Protein 3FIA (pdb70)

Solvent-accessible surface area: 6066 Å² total

Secondary structure (DSSP, 8-state):
-TTS--TTTSPPPHHHHHHHHHHHHHT--BTTB--HHHHHHHHGGG---HHHHHHHHHHH---S---HHHHHH--HHHHHHTTPPPPSS-----

Foldseek 3Di:
DVVLDDPVLQAQDPVLLVVLLVVQVVLVADVFKDALVSLLVVLVVLVDDSVQLVQLSVQLDVPPRMHSSSSSNNSSSVSVVVPRDDDPHRDPSD

Radius of gyration: 12.94 Å; Cα contacts (8 Å, |Δi|>4): 70; chains: 1; bounding box: 28×22×36 Å

GO terms:
  GO:0005515 protein binding (F, IPI)
  GO:0005635 nuclear envelope (C, IDA)
  GO:0005737 cytoplasm (C, IDA)
  GO:0005905 clathrin-coated pit (C, IDA)
  GO:0055037 recycling endosome (C, EXP)
  GO:0005886 plasma membrane (C, EXP)
  GO:0012505 endomembrane system (C, EXP)
  GO:0008104 intracellular protein localization (P, IMP)
  GO:0005085 guanyl-nucleotide exchange factor activity (F, TAS)
  GO:0005829 cytosol (C, TAS)
  GO:0051056 regulation of small GTPase mediated signal transduction (P, TAS)
  GO:0005654 nucleoplasm (C, IDA)
  GO:0005886 plasma membrane (C, IDA)
  GO:0060090 molecular adaptor activity (F, IDA)
  GO:0005635 nuclear envelope (C, EXP)
  GO:0005737 cytoplasm (C, EXP)
  GO:0070064 proline-rich region binding (F, IPI)

Organism: Homo sapiens (NCBI:txid9606)

B-factor: mean 16.99, std 7.43, range [6.96, 52.01]

Sequence (94 aa):
TPFGGSLDTWAITVEERAKHDQQFHSLKPISGFITGDQARNFFFQSGLPQPVLAQIWALADNNDGRDQVVEFSIAKLIKLKLQGYQLPSALPPVK

CATH classification: 1.10.238.10

Structure (mmCIF, N/CA/C/O backbone):
data_3FIA
#
_entry.id   3FIA
#
_cell.length_a   94.848
_cell.length_b   32.021
_cell.length_c   33.287
_cell.angle_alpha   90.00
_cell.angle_beta   106.45
_cell.angle_gamma   90.00
#
_symmetry.space_group_name_H-M   'C 1 2 1'
#
loop_
_entity.id
_entity.type
_entity.pdbx_description
1 polymer Intersectin-1
2 non-polymer 'CALCIUM ION'
3 non-polymer 'SULFATE ION'
4 water water
#
loop_
_atom_site.group_PDB
_atom_site.id
_atom_site.type_symbol
_atom_site.label_atom_id
_atom_site.label_alt_id
_atom_site.label_comp_id
_atom_site.label_asym_id
_atom_site.label_entity_id
_atom_site.label_seq_id
_atom_site.pdbx_PDB_ins_code
_atom_site.Cartn_x
_atom_site.Cartn_y
_atom_site.Cartn_z
_atom_site.occupancy
_atom_site.B_iso_or_equiv
_atom_site.auth_seq_id
_atom_site.auth_comp_id
_atom_site.auth_asym_id
_atom_site.auth_atom_id
_atom_site.pdbx_PDB_model_num
ATOM 1 N N . THR A 1 16 ? 15.234 14.939 8.082 1.00 31.38 6 THR A N 1
ATOM 2 C CA . THR A 1 16 ? 15.487 14.155 6.838 1.00 30.26 6 THR A CA 1
ATOM 3 C C . THR A 1 16 ? 14.319 13.218 6.543 1.00 26.71 6 THR A C 1
ATOM 4 O O . THR A 1 16 ? 13.507 12.943 7.423 1.00 27.59 6 THR A O 1
ATOM 6 N N . PRO A 1 17 ? 14.259 12.694 5.307 1.00 27.18 7 PRO A N 1
ATOM 7 C CA . PRO A 1 17 ? 13.325 11.631 4.939 1.00 25.35 7 PRO A CA 1
ATOM 8 C C . PRO A 1 17 ? 13.567 10.318 5.691 1.00 24.05 7 PRO A C 1
ATOM 9 O O . PRO A 1 17 ? 12.648 9.509 5.805 1.00 26.41 7 PRO A O 1
ATOM 13 N N . PHE A 1 18 ? 14.749 10.181 6.292 1.00 20.08 8 PHE A N 1
ATOM 14 C CA . PHE A 1 18 ? 15.218 8.91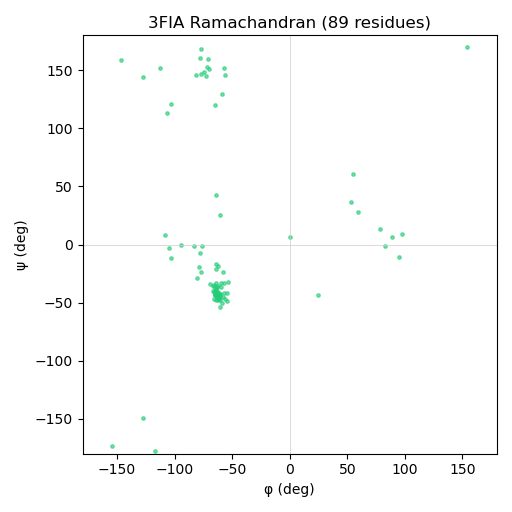6 6.874 1.00 16.66 8 PHE A CA 1
ATOM 15 C C . PHE A 1 18 ? 15.222 8.960 8.397 1.00 19.53 8 PHE A C 1
ATOM 16 O O . PHE A 1 18 ? 15.781 8.084 9.048 1.00 18.82 8 PHE A O 1
ATOM 24 N N . GLY A 1 19 ? 14.667 10.031 8.954 1.00 20.68 9 GLY A N 1
ATOM 25 C CA . GLY A 1 19 ? 14.643 10.206 10.400 1.00 21.70 9 GLY A CA 1
ATOM 26 C C . GLY A 1 19 ? 15.971 10.685 10.950 1.00 21.93 9 GLY A C 1
ATOM 27 O O . GLY A 1 19 ? 16.165 10.709 12.169 1.00 23.53 9 GLY A O 1
ATOM 28 N N . GLY A 1 20 ? 16.851 11.143 10.060 1.00 19.94 10 GLY A N 1
ATOM 29 C CA . GLY A 1 20 ? 18.134 11.721 10.458 1.00 19.61 10 GLY A CA 1
ATOM 30 C C . GLY A 1 20 ? 19.182 11.588 9.368 1.00 17.50 10 GLY A C 1
ATOM 31 O O . GLY A 1 20 ? 18.951 10.935 8.352 1.00 19.45 10 GLY A O 1
ATOM 32 N N . SER A 1 21 ? 20.308 12.268 9.553 1.00 17.24 11 SER A N 1
ATOM 33 C CA . SER A 1 21 ? 21.421 12.220 8.612 1.00 15.81 11 SER A CA 1
ATOM 34 C C . SER A 1 21 ? 22.663 11.632 9.276 1.00 15.61 11 SER A C 1
ATOM 35 O O . SER A 1 21 ? 22.661 11.335 10.468 1.00 14.25 11 SER A O 1
ATOM 38 N N . LEU A 1 22 ? 23.758 11.579 8.529 1.00 14.00 12 LEU A N 1
ATOM 39 C CA . LEU A 1 22 ? 25.040 11.193 9.101 1.00 13.17 12 LEU A CA 1
ATOM 40 C C . LEU A 1 22 ? 25.457 12.104 10.252 1.00 13.12 12 LEU A C 1
ATOM 41 O O . LEU A 1 22 ? 26.288 11.722 11.079 1.00 15.50 12 LEU A O 1
ATOM 46 N N . ASP A 1 23 ? 24.933 13.327 10.271 1.00 12.73 13 ASP A N 1
ATOM 47 C CA . ASP A 1 23 ? 25.371 14.314 11.248 1.00 13.36 13 ASP A CA 1
ATOM 48 C C . ASP A 1 23 ? 24.381 14.542 12.382 1.00 13.07 13 ASP A C 1
ATOM 49 O O . ASP A 1 23 ? 24.679 15.288 13.313 1.00 15.32 13 ASP A O 1
ATOM 54 N N . THR A 1 24 ? 23.222 13.885 12.337 1.00 10.91 14 THR A N 1
ATOM 55 C CA . THR A 1 24 ? 22.195 14.147 13.341 1.00 12.08 14 THR A CA 1
ATOM 56 C C . THR A 1 24 ? 22.688 13.826 14.752 1.00 12.39 14 THR A C 1
ATOM 57 O O . THR A 1 24 ? 22.587 14.659 15.657 1.00 15.36 14 THR A O 1
ATOM 61 N N . TRP A 1 25 ? 23.178 12.606 14.951 1.00 14.43 15 TRP A N 1
ATOM 62 C CA . TRP A 1 25 ? 23.478 12.125 16.300 1.00 15.64 15 TRP A CA 1
ATOM 63 C C . TRP A 1 25 ? 24.960 12.140 16.632 1.00 18.32 15 TRP A C 1
ATOM 64 O O . TRP A 1 25 ? 25.348 11.875 17.761 1.00 22.57 15 TRP A O 1
ATOM 75 N N . ALA A 1 26 ? 25.794 12.344 15.624 1.00 16.37 16 ALA A N 1
ATOM 76 C CA . ALA A 1 26 ? 27.223 12.473 15.863 1.00 17.35 16 ALA A CA 1
ATOM 77 C C . ALA A 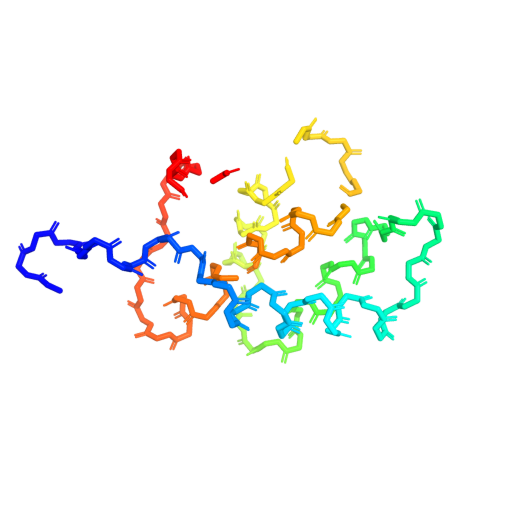1 26 ? 27.543 13.813 16.512 1.00 19.14 16 ALA A C 1
ATOM 78 O O . ALA A 1 26 ? 26.878 14.820 16.259 1.00 20.08 16 ALA A O 1
ATOM 80 N N . ILE A 1 27 ? 28.540 13.808 17.388 1.00 15.03 17 ILE A N 1
ATOM 81 C CA . ILE A 1 27 ? 29.004 15.028 18.024 1.00 15.08 17 ILE A CA 1
ATOM 82 C C . ILE A 1 27 ? 30.308 15.475 17.377 1.00 16.54 17 ILE A C 1
ATOM 83 O O . ILE A 1 27 ? 31.280 14.724 17.325 1.00 17.38 17 ILE A O 1
ATOM 88 N N . THR A 1 28 ? 30.300 16.683 16.831 1.00 14.88 18 THR A N 1
ATOM 89 C CA . THR A 1 28 ? 31.457 17.164 16.088 1.00 16.35 18 THR A CA 1
ATOM 90 C C . THR A 1 28 ? 32.556 17.606 17.046 1.00 15.70 18 THR A C 1
ATOM 91 O O . THR A 1 28 ? 32.316 17.780 18.241 1.00 16.16 18 THR A O 1
ATOM 95 N N . VAL A 1 29 ? 33.751 17.834 16.514 1.00 17.27 19 VAL A N 1
ATOM 96 C CA . VAL A 1 29 ? 34.846 18.359 17.314 1.00 17.07 19 VAL A CA 1
ATOM 97 C C . VAL A 1 29 ? 34.481 19.723 17.892 1.00 16.66 19 VAL A C 1
ATOM 98 O O . VAL A 1 29 ? 34.749 20.008 19.062 1.00 15.75 19 VAL A O 1
ATOM 102 N N . GLU A 1 30 ? 33.868 20.567 17.067 1.00 17.64 20 GLU A N 1
ATOM 103 C CA . GLU A 1 30 ? 33.462 21.887 17.517 1.00 19.06 20 GLU A CA 1
ATOM 104 C C . GLU A 1 30 ? 32.408 21.805 18.622 1.00 16.56 20 GLU A C 1
ATOM 105 O O . GLU A 1 30 ? 32.458 22.566 19.581 1.00 16.95 20 GLU A O 1
ATOM 111 N N . GLU A 1 31 ? 31.423 20.923 18.455 1.00 15.77 21 GLU A N 1
ATOM 112 C CA . GLU A 1 31 ? 30.385 20.750 19.466 1.00 14.35 21 GLU A CA 1
ATOM 113 C C . GLU A 1 31 ? 31.015 20.309 20.779 1.00 13.01 21 GLU A C 1
ATOM 114 O O . GLU A 1 31 ? 30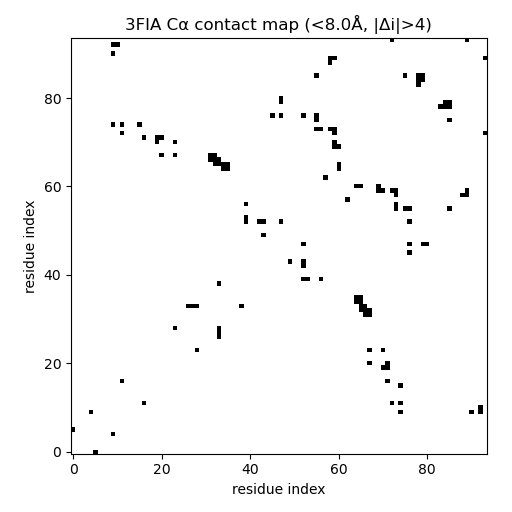.703 20.851 21.845 1.00 14.05 21 GLU A O 1
ATOM 120 N N . ARG A 1 32 ? 31.891 19.316 20.703 1.00 13.30 22 ARG A N 1
ATOM 121 C CA . ARG A 1 32 ? 32.514 18.792 21.909 1.00 12.83 22 ARG A CA 1
ATOM 122 C C . ARG A 1 32 ? 33.342 19.850 22.626 1.00 12.30 22 ARG A C 1
ATOM 123 O O . ARG A 1 32 ? 33.330 19.919 23.853 1.00 14.01 22 ARG A O 1
ATOM 131 N N . ALA A 1 33 ? 33.990 20.725 21.858 1.00 13.89 23 ALA A N 1
ATOM 132 C CA . ALA A 1 33 ? 34.775 21.794 22.464 1.00 14.62 23 ALA A CA 1
ATOM 133 C C . ALA A 1 33 ? 33.879 22.778 23.227 1.00 14.73 23 ALA A C 1
ATOM 134 O O . ALA A 1 33 ? 34.209 23.201 24.339 1.00 15.92 23 ALA A O 1
ATOM 136 N N . LYS A 1 34 ? 32.718 23.100 22.655 1.00 14.92 24 LYS A N 1
ATOM 137 C CA . LYS A 1 34 ? 31.719 23.914 23.346 1.00 15.50 24 LYS A CA 1
ATOM 138 C C . LYS A 1 34 ? 31.188 23.227 24.614 1.00 14.29 24 LYS A C 1
ATOM 139 O O . LYS A 1 34 ? 31.066 23.846 25.672 1.00 16.86 24 LYS A O 1
ATOM 145 N N . HIS A 1 35 ? 30.886 21.939 24.509 1.00 13.57 25 HIS A N 1
ATOM 146 C CA . HIS A 1 35 ? 30.403 21.194 25.662 1.00 12.65 25 HIS A CA 1
ATOM 147 C C . HIS A 1 35 ? 31.443 21.190 26.774 1.00 12.04 25 HIS A C 1
ATOM 148 O O . HIS A 1 35 ? 31.113 21.404 27.932 1.00 12.48 25 HIS A O 1
ATOM 155 N N . ASP A 1 36 ? 32.707 20.986 26.407 1.00 13.41 26 ASP A N 1
ATOM 156 C CA . ASP A 1 36 ? 33.777 20.925 27.387 1.00 13.80 26 ASP A CA 1
ATOM 157 C C . ASP A 1 36 ? 33.916 22.254 28.121 1.00 13.72 26 ASP A C 1
ATOM 158 O O . ASP A 1 36 ? 34.213 22.289 29.313 1.00 15.88 26 ASP A O 1
ATOM 163 N N . GLN A 1 37 ? 33.709 23.350 27.400 1.00 15.49 27 GLN A N 1
ATOM 164 C CA . GLN A 1 37 ? 33.736 24.669 28.022 1.00 17.67 27 GLN A CA 1
ATOM 165 C C . GLN A 1 37 ? 32.601 24.857 29.030 1.00 17.61 27 GLN A C 1
ATOM 166 O O . GLN A 1 37 ? 32.809 25.392 30.121 1.00 18.75 27 GLN A O 1
ATOM 172 N N . GLN A 1 38 ? 31.398 24.415 28.664 1.00 16.59 28 GLN A N 1
ATOM 173 C CA . GLN A 1 38 ? 30.255 24.496 29.571 1.00 16.48 28 GLN A CA 1
ATOM 174 C C . GLN A 1 38 ? 30.458 23.582 30.780 1.00 14.55 28 GLN A C 1
ATOM 175 O O . GLN A 1 38 ? 30.137 23.947 31.906 1.00 16.84 28 GLN A O 1
ATOM 181 N N . PHE A 1 39 ? 31.009 22.398 30.550 1.00 13.52 29 PHE A N 1
ATOM 182 C CA . PHE A 1 39 ? 31.259 21.472 31.642 1.00 12.67 29 PHE A CA 1
ATOM 183 C C . PHE A 1 39 ? 32.218 22.088 32.654 1.00 13.37 29 PHE A C 1
ATOM 184 O O . PHE A 1 39 ? 31.979 22.040 33.858 1.00 14.46 29 PHE A O 1
ATOM 192 N N . HIS A 1 40 ? 33.281 22.704 32.149 1.00 14.43 30 HIS A N 1
ATOM 193 C CA . HIS A 1 40 ? 34.260 23.357 33.008 1.00 16.21 30 HIS A CA 1
ATOM 194 C C . HIS A 1 40 ? 33.636 24.460 33.861 1.00 17.62 30 HIS A C 1
ATOM 195 O O . HIS A 1 40 ? 33.976 24.616 35.033 1.00 18.23 30 HIS A O 1
ATOM 202 N N . SER A 1 41 ? 32.676 25.180 33.290 1.00 18.56 31 SER A N 1
ATOM 203 C CA . SER A 1 41 ? 32.015 26.270 33.999 1.00 19.69 31 SER A CA 1
ATOM 204 C C . SER A 1 41 ? 31.225 25.794 35.219 1.00 19.86 31 SER A C 1
ATOM 205 O O . SER A 1 41 ? 30.948 26.577 36.129 1.00 20.81 31 SER A O 1
ATOM 208 N N . LEU A 1 42 ? 30.876 24.509 35.240 1.00 16.87 32 LEU A N 1
ATOM 209 C CA . LEU A 1 42 ? 30.163 23.924 36.375 1.00 17.46 32 LEU A CA 1
ATOM 210 C C . LEU A 1 42 ? 31.102 23.514 37.507 1.00 18.71 32 LEU A C 1
ATOM 211 O O . LEU A 1 42 ? 30.651 23.014 38.538 1.00 19.59 32 LEU A O 1
ATOM 216 N N . LYS A 1 43 ? 32.404 23.710 37.302 1.00 17.41 33 LYS A N 1
ATOM 217 C CA . LYS A 1 43 ? 33.415 23.361 38.302 1.00 19.76 33 LYS A CA 1
ATOM 218 C C . LYS A 1 43 ? 33.312 21.901 38.743 1.00 17.13 33 LYS A C 1
ATOM 219 O O . LYS A 1 43 ? 33.151 21.609 39.929 1.00 20.13 33 LYS A O 1
ATOM 225 N N . PRO A 1 44 ? 33.484 20.972 37.798 1.00 15.15 34 PRO A N 1
ATOM 226 C CA . PRO A 1 44 ? 33.500 19.562 38.173 1.00 14.28 34 PRO A CA 1
ATOM 227 C C . PRO A 1 44 ? 34.586 19.292 39.205 1.00 15.11 34 PRO A C 1
ATOM 228 O O . PRO A 1 44 ? 35.628 19.950 39.196 1.00 15.65 34 PRO A O 1
ATOM 232 N N . ILE A 1 45 ? 34.368 18.275 40.027 1.00 14.17 35 ILE A N 1
ATOM 233 C CA . ILE A 1 45 ? 35.336 17.876 41.035 1.00 15.08 35 ILE A CA 1
ATOM 234 C C . ILE A 1 45 ? 35.995 16.587 40.576 1.00 12.81 35 ILE A C 1
ATOM 235 O O . ILE A 1 45 ? 35.323 15.575 40.397 1.00 13.26 35 ILE A O 1
ATOM 240 N N . SER A 1 46 ? 37.289 16.664 40.266 1.00 13.77 36 SER A N 1
ATOM 241 C CA . SER A 1 46 ? 38.007 15.515 39.721 1.00 13.62 36 SER A CA 1
ATOM 242 C C . SER A 1 46 ? 37.296 14.941 38.504 1.00 13.79 36 SER A C 1
ATOM 243 O O . SER A 1 46 ? 37.233 13.725 38.334 1.00 15.63 36 SER A O 1
ATOM 246 N N . GLY A 1 47 ? 36.718 15.819 37.690 1.00 12.60 37 GLY A N 1
ATOM 247 C CA . GLY A 1 47 ? 36.146 15.410 36.407 1.00 14.01 37 GLY A CA 1
ATOM 248 C C . GLY A 1 47 ? 34.686 14.979 36.453 1.00 12.53 37 GLY A C 1
ATOM 249 O O . GLY A 1 47 ? 34.164 14.488 35.462 1.00 12.60 37 GLY A O 1
ATOM 250 N N . PHE A 1 48 ? 34.036 15.133 37.605 1.00 11.97 38 PHE A N 1
ATOM 251 C CA . PHE A 1 48 ? 32.645 14.707 37.754 1.00 11.19 38 PHE A CA 1
ATOM 252 C C . PHE A 1 48 ? 31.785 15.832 38.303 1.00 11.14 38 PHE A C 1
ATOM 253 O O . PHE A 1 48 ? 32.203 16.557 39.211 1.00 11.90 38 PHE A O 1
ATOM 261 N N . ILE A 1 49 ? 30.545 15.895 37.820 1.00 11.16 39 ILE A N 1
ATOM 262 C CA . ILE A 1 49 ? 29.479 16.611 38.522 1.00 11.64 39 ILE A CA 1
ATOM 263 C C . ILE A 1 49 ? 28.434 15.630 39.034 1.00 10.90 39 ILE A C 1
ATOM 264 O O . ILE A 1 49 ? 28.309 14.513 38.526 1.00 11.36 39 ILE A O 1
ATOM 269 N N . THR A 1 50 ? 27.759 15.995 40.117 1.00 11.84 40 THR A N 1
ATOM 270 C CA . THR A 1 50 ? 26.736 15.110 40.658 1.00 11.88 40 THR A CA 1
ATOM 271 C C . THR A 1 50 ? 25.533 15.083 39.725 1.00 11.44 40 THR A C 1
ATOM 272 O O . THR A 1 50 ? 25.322 16.001 38.940 1.00 11.17 40 THR A O 1
ATOM 276 N N . GLY A 1 51 ? 24.716 14.045 39.838 1.00 11.93 41 GLY A N 1
ATOM 277 C CA . GLY A 1 51 ? 23.480 13.994 39.073 1.00 11.18 41 GLY A CA 1
ATOM 278 C C . GLY A 1 51 ? 22.588 15.189 39.344 1.00 11.50 41 GLY A C 1
ATOM 279 O O . GLY A 1 51 ? 22.017 15.759 38.420 1.00 12.04 41 GLY A O 1
ATOM 280 N N . ASP A 1 52 ? 22.474 15.597 40.604 1.00 11.82 42 ASP A N 1
ATOM 281 C CA . ASP A 1 52 ? 21.600 16.727 40.899 1.00 13.01 42 ASP A CA 1
ATOM 282 C C . ASP A 1 52 ? 22.127 18.019 40.294 1.00 12.80 42 ASP A C 1
ATOM 2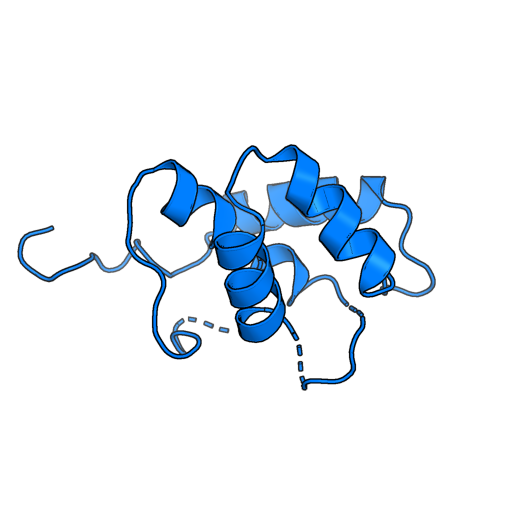83 O O . ASP A 1 52 ? 21.369 18.816 39.761 1.00 12.62 42 ASP A O 1
ATOM 288 N N . GLN A 1 53 ? 23.445 18.168 40.283 1.00 12.70 43 GLN A N 1
ATOM 289 C CA . GLN A 1 53 ? 24.062 19.321 39.664 1.00 12.56 43 GLN A CA 1
ATOM 290 C C . GLN A 1 53 ? 23.800 19.354 38.165 1.00 10.83 43 GLN A C 1
ATOM 291 O O . GLN A 1 53 ? 23.474 20.397 37.602 1.00 12.27 43 GLN A O 1
ATOM 297 N N . ALA A 1 54 ? 24.011 18.222 37.510 1.00 10.11 44 ALA A N 1
ATOM 298 C CA . ALA A 1 54 ? 23.765 18.127 36.081 1.00 8.81 44 ALA A CA 1
ATOM 299 C C . ALA A 1 54 ? 22.311 18.445 35.758 1.00 9.54 44 ALA A C 1
ATOM 300 O O . ALA A 1 54 ? 22.022 19.256 34.878 1.00 9.83 44 ALA A O 1
ATOM 302 N N . ARG A 1 55 ? 21.392 17.800 36.471 1.00 9.04 45 ARG A N 1
ATOM 303 C CA . ARG A 1 55 ? 19.982 17.962 36.160 1.00 9.46 45 ARG A CA 1
ATOM 304 C C . ARG A 1 55 ? 19.510 19.388 36.431 1.00 10.49 45 ARG A C 1
ATOM 305 O O . ARG A 1 55 ? 18.736 19.951 35.656 1.00 10.53 45 ARG A O 1
ATOM 313 N N . ASN A 1 56 ? 20.067 20.009 37.464 1.00 12.19 46 ASN A N 1
ATOM 314 C CA . ASN A 1 56 ? 19.751 21.404 37.735 1.00 14.15 46 ASN A CA 1
ATOM 315 C C . ASN A 1 56 ? 20.218 22.340 36.629 1.00 11.78 46 ASN A C 1
ATOM 316 O O . ASN A 1 56 ? 19.486 23.247 36.208 1.00 12.48 46 ASN A O 1
ATOM 321 N N . PHE A 1 57 ? 21.396 22.056 36.086 1.00 10.30 47 PHE A N 1
ATOM 322 C CA . PHE A 1 57 ? 21.877 22.825 34.955 1.00 9.47 47 PHE A CA 1
ATOM 323 C C . PHE A 1 57 ? 20.994 22.606 33.725 1.00 10.17 47 PHE A C 1
ATOM 324 O O . PHE A 1 57 ? 20.605 23.550 33.044 1.00 10.48 47 PHE A O 1
ATOM 332 N N . PHE A 1 58 ? 20.673 21.351 33.435 1.00 8.97 48 PHE A N 1
ATOM 333 C CA . PHE A 1 58 ? 19.859 21.046 32.274 1.00 10.29 48 PHE A CA 1
ATOM 334 C C . PHE A 1 58 ? 18.520 21.772 32.291 1.00 9.35 48 PHE A C 1
ATOM 335 O O . PHE A 1 58 ? 17.966 22.093 31.244 1.00 9.77 48 PHE A O 1
ATOM 343 N N . PHE A 1 59 ? 17.979 21.977 33.490 1.00 9.78 49 PHE A N 1
ATOM 344 C CA . PHE A 1 59 ? 16.652 22.582 33.651 1.00 12.60 49 PHE A CA 1
ATOM 345 C C . PHE A 1 59 ? 16.650 24.016 33.089 1.00 13.16 49 PHE A C 1
ATOM 346 O O . PHE A 1 59 ? 15.602 24.570 32.731 1.00 19.03 49 PHE A O 1
ATOM 354 N N . GLN A 1 60 ? 17.835 24.586 32.934 1.00 10.64 50 GLN A N 1
ATOM 355 C CA . GLN A 1 60 ? 17.961 25.930 32.375 1.00 12.40 50 GLN A CA 1
ATOM 356 C C . GLN A 1 60 ? 17.781 25.972 30.855 1.00 10.87 50 GLN A C 1
ATOM 357 O O . GLN A 1 60 ? 17.806 27.047 30.241 1.00 11.67 50 GLN A O 1
ATOM 363 N N . SER A 1 61 ? 17.563 24.800 30.251 1.00 10.92 51 SER A N 1
ATOM 364 C CA . SER A 1 61 ? 17.346 24.733 28.813 1.00 9.93 51 SER A CA 1
ATOM 365 C C . SER A 1 61 ? 15.937 25.166 28.419 1.00 9.89 51 SER A C 1
ATOM 366 O O . SER A 1 61 ? 15.696 25.495 27.260 1.00 13.08 51 SER A O 1
ATOM 369 N N . GLY A 1 62 ? 14.991 25.061 29.348 1.00 9.59 52 GLY A N 1
ATOM 370 C CA . GLY A 1 62 ? 13.595 25.305 29.024 1.00 9.31 52 GLY A CA 1
ATOM 371 C C . GLY A 1 62 ? 12.801 24.052 28.685 1.00 9.43 52 GLY A C 1
ATOM 372 O O . GLY A 1 62 ? 11.586 24.122 28.528 1.00 10.48 52 GLY A O 1
ATOM 373 N N . LEU A 1 63 ? 13.484 22.922 28.497 1.00 10.35 53 LEU A N 1
ATOM 374 C CA . LEU A 1 63 ? 12.804 21.701 28.074 1.00 12.47 53 LEU A CA 1
ATOM 375 C C . LEU A 1 63 ? 11.983 21.164 29.233 1.00 12.29 53 LEU A C 1
ATOM 376 O O . LEU A 1 63 ? 12.317 21.400 30.391 1.00 12.46 53 LEU A O 1
ATOM 381 N N . PRO A 1 64 ? 10.906 20.431 28.920 1.00 15.81 54 PRO A N 1
ATOM 382 C CA . PRO A 1 64 ? 10.085 19.815 29.946 1.00 17.62 54 PRO A CA 1
ATOM 383 C C . PRO A 1 64 ? 10.909 18.912 30.859 1.00 16.41 54 PRO A C 1
ATOM 384 O O . PRO A 1 64 ? 11.780 18.174 30.385 1.00 16.04 54 PRO A O 1
ATOM 388 N N . GLN A 1 65 ? 10.541 18.864 32.134 1.00 19.51 55 GLN A N 1
ATOM 389 C CA . GLN A 1 65 ? 11.203 17.985 33.089 1.00 19.06 55 GLN A CA 1
ATOM 390 C C . GLN A 1 65 ? 11.221 16.506 32.650 1.00 17.89 55 GLN A C 1
ATOM 391 O O . GLN A 1 65 ? 12.268 15.854 32.748 1.00 18.99 55 GLN A O 1
ATOM 397 N N . PRO A 1 66 ? 10.095 15.998 32.095 1.00 18.32 56 PRO A N 1
ATOM 398 C CA . PRO A 1 66 ? 10.079 14.585 31.713 1.00 17.70 56 PRO A CA 1
ATOM 399 C C . PRO A 1 66 ? 11.080 14.320 30.607 1.00 14.86 56 PRO A C 1
ATOM 400 O O . PRO A 1 66 ? 11.708 13.266 30.567 1.00 16.63 56 PRO A O 1
ATOM 404 N N . VAL A 1 67 ? 11.190 15.273 29.692 1.00 14.09 57 VAL A N 1
ATOM 405 C CA . VAL A 1 67 ? 12.150 15.193 28.607 1.00 12.68 57 VAL A CA 1
ATOM 406 C C . VAL A 1 67 ? 13.579 15.171 29.149 1.00 10.92 57 VAL A C 1
ATOM 407 O O . VAL A 1 67 ? 14.394 14.344 28.728 1.00 10.14 57 VAL A O 1
ATOM 411 N N . LEU A 1 68 ? 13.888 16.085 30.066 1.00 10.25 58 LEU A N 1
ATOM 412 C CA . LEU A 1 68 ? 15.215 16.126 30.658 1.00 9.38 58 LEU A CA 1
ATOM 413 C C . LEU A 1 68 ? 15.575 14.884 31.469 1.00 9.82 58 LEU A C 1
ATOM 414 O O . LEU A 1 68 ? 16.745 14.521 31.570 1.00 10.20 58 LEU A O 1
ATOM 419 N N . ALA A 1 69 ? 14.575 14.278 32.107 1.00 10.86 59 ALA A N 1
ATOM 420 C CA . ALA A 1 69 ? 14.785 13.026 32.818 1.00 10.24 59 ALA A CA 1
ATOM 421 C C . ALA A 1 69 ? 15.225 11.925 31.862 1.00 9.50 59 ALA A C 1
ATOM 422 O O . ALA A 1 69 ? 16.152 11.168 32.160 1.00 9.93 59 ALA A O 1
ATOM 424 N N . GLN A 1 70 ? 14.572 11.854 30.709 1.00 9.26 60 GLN A N 1
ATOM 425 C CA . GLN A 1 70 ? 14.960 10.893 29.689 1.00 9.30 60 GLN A CA 1
ATOM 426 C C . GLN A 1 70 ? 16.373 11.184 29.180 1.00 8.55 60 GLN A C 1
ATOM 427 O O . GLN A 1 70 ? 17.166 10.276 28.951 1.00 9.52 60 GLN A O 1
ATOM 433 N N . 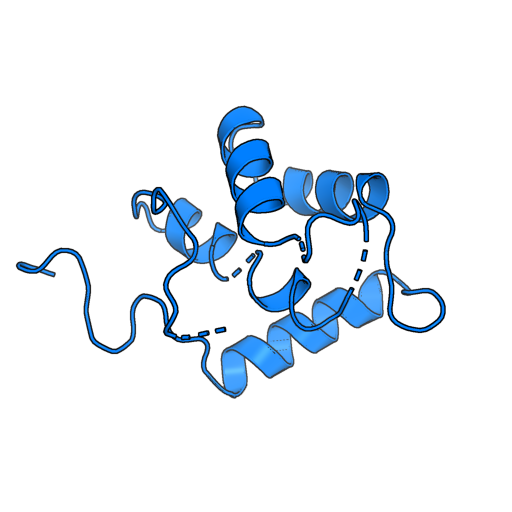ILE A 1 71 ? 16.684 12.463 28.985 1.00 8.20 61 ILE A N 1
ATOM 434 C CA . ILE A 1 71 ? 18.019 12.836 28.532 1.00 8.29 61 ILE A CA 1
ATOM 435 C C . ILE A 1 71 ? 19.081 12.450 29.555 1.00 8.73 61 ILE A C 1
ATOM 436 O O . ILE A 1 71 ? 20.123 11.896 29.192 1.00 9.05 61 ILE A O 1
ATOM 441 N N . TRP A 1 72 ? 18.806 12.702 30.833 1.00 8.93 62 TRP A N 1
ATOM 442 C CA . TRP A 1 72 ? 19.728 12.281 31.873 1.00 8.48 62 TRP A CA 1
ATOM 443 C C . TRP A 1 72 ? 20.014 10.777 31.756 1.00 9.13 62 TRP A C 1
ATOM 444 O O . TRP A 1 72 ? 21.164 10.342 31.808 1.00 10.29 62 TRP A O 1
ATOM 455 N N . ALA A 1 73 ? 18.963 9.978 31.620 1.00 10.25 63 ALA A N 1
ATOM 456 C CA . ALA A 1 73 ? 19.128 8.523 31.648 1.00 11.97 63 ALA A CA 1
ATOM 457 C C . ALA A 1 73 ? 19.872 8.027 30.406 1.00 9.77 63 ALA A C 1
ATOM 458 O O . ALA A 1 73 ? 20.634 7.059 30.461 1.00 12.14 63 ALA A O 1
ATOM 460 N N . LEU A 1 74 ? 19.640 8.690 29.278 1.00 8.83 64 LEU A N 1
ATOM 461 C CA . LEU A 1 74 ? 20.375 8.360 28.059 1.00 8.41 64 LEU A CA 1
ATOM 462 C C . LEU A 1 74 ? 21.861 8.669 28.227 1.00 8.90 64 LEU A C 1
ATOM 463 O O . LEU A 1 74 ? 22.727 7.901 27.792 1.00 9.54 64 LEU A O 1
ATOM 468 N N . ALA A 1 75 ? 22.147 9.825 28.823 1.00 9.45 65 ALA A N 1
ATOM 469 C CA . ALA A 1 75 ? 23.514 10.344 28.868 1.00 9.66 65 ALA A CA 1
ATOM 470 C C . ALA A 1 75 ? 24.367 9.712 29.962 1.00 10.66 65 ALA A C 1
ATOM 471 O O . ALA A 1 75 ? 25.592 9.679 29.851 1.00 11.82 65 ALA A O 1
ATOM 473 N N . ASP 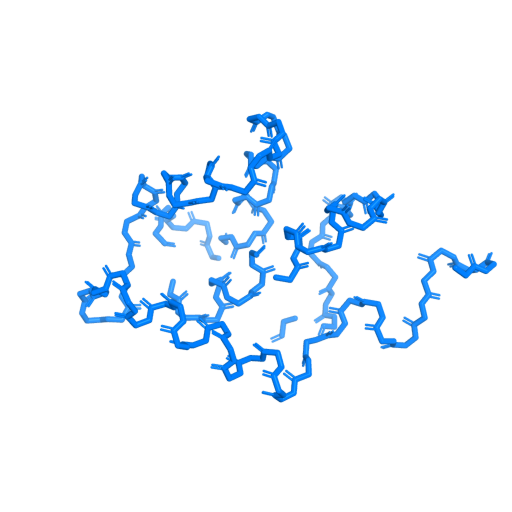A 1 76 ? 23.731 9.283 31.047 1.00 9.59 66 ASP A N 1
ATOM 474 C CA . ASP A 1 76 ? 24.462 8.638 32.134 1.00 10.87 66 ASP A CA 1
ATOM 475 C C . ASP A 1 76 ? 24.793 7.204 31.737 1.00 12.00 66 ASP A C 1
ATOM 476 O O . ASP A 1 76 ? 24.167 6.240 32.205 1.00 12.02 66 ASP A O 1
ATOM 489 N N . ASN A 1 78 ? 27.039 4.930 32.102 1.00 13.01 68 ASN A N 1
ATOM 490 C CA . ASN A 1 78 ? 27.420 3.855 33.025 1.00 14.11 68 ASN A CA 1
ATOM 491 C C . ASN A 1 78 ? 26.485 3.722 34.223 1.00 14.20 68 ASN A C 1
ATOM 492 O O . ASN A 1 78 ? 26.726 2.910 35.120 1.00 16.89 68 ASN A O 1
ATOM 497 N N . ASN A 1 79 ? 25.393 4.483 34.206 1.00 15.21 69 ASN A N 1
ATOM 498 C CA . ASN A 1 79 ? 24.306 4.310 35.168 1.00 14.95 69 ASN A CA 1
ATOM 499 C C . ASN A 1 79 ? 24.753 4.493 36.613 1.00 15.94 69 ASN A C 1
ATOM 500 O O . ASN A 1 79 ? 24.124 3.969 37.539 1.00 18.34 69 ASN A O 1
ATOM 505 N N . ASP A 1 80 ? 25.790 5.301 36.815 1.00 15.65 70 ASP A N 1
ATOM 506 C CA . ASP A 1 80 ? 26.321 5.510 38.157 1.00 16.20 70 ASP A CA 1
ATOM 507 C C . ASP A 1 80 ? 25.784 6.730 38.887 1.00 14.67 70 ASP A C 1
ATOM 508 O O . ASP A 1 80 ? 26.127 6.957 40.042 1.00 17.17 70 ASP A O 1
ATOM 513 N N . GLY A 1 81 ? 24.899 7.485 38.237 1.00 14.82 71 GLY A N 1
ATOM 514 C CA . GLY A 1 81 ? 24.210 8.585 38.902 1.00 14.37 71 GLY A CA 1
ATOM 515 C C . GLY A 1 81 ? 24.999 9.885 38.961 1.00 13.43 71 GLY A C 1
ATOM 516 O O . GLY A 1 81 ? 24.528 10.877 39.523 1.00 13.99 71 GLY A O 1
ATOM 517 N N . ARG A 1 82 ? 26.218 9.867 38.429 1.00 12.05 72 ARG A N 1
ATOM 518 C CA . ARG A 1 82 ? 27.019 11.084 38.310 1.00 13.19 72 ARG A CA 1
ATOM 519 C C . ARG A 1 82 ? 27.479 11.215 36.858 1.00 12.43 72 ARG A C 1
ATOM 520 O O . ARG A 1 82 ? 27.266 10.304 36.059 1.00 12.07 72 ARG A O 1
ATOM 536 N N . ASP A 1 84 ? 30.460 12.564 33.916 1.00 10.37 74 ASP A N 1
ATOM 537 C CA . ASP A 1 84 ? 31.764 13.047 33.494 1.00 10.24 74 ASP A CA 1
ATOM 538 C C . ASP A 1 84 ? 31.656 13.831 32.191 1.00 10.13 74 ASP A C 1
ATOM 539 O O . ASP A 1 84 ? 30.560 14.137 31.717 1.00 9.84 74 ASP A O 1
ATOM 544 N N . GLN A 1 85 ? 32.798 14.204 31.636 1.00 9.85 75 GLN A N 1
ATOM 545 C CA . GLN A 1 85 ? 32.800 15.125 30.509 1.00 10.55 75 GLN A CA 1
ATOM 546 C C . GLN A 1 85 ? 32.159 14.533 29.255 1.00 10.40 75 GLN A C 1
ATOM 547 O O . GLN A 1 85 ? 31.437 15.225 28.538 1.00 10.83 75 GLN A O 1
ATOM 553 N N A VAL A 1 86 ? 32.429 13.255 29.002 0.50 9.53 76 VAL A N 1
ATOM 554 N N B VAL A 1 86 ? 32.411 13.255 28.992 0.50 9.72 76 VAL A N 1
ATOM 555 C CA A VAL A 1 86 ? 31.872 12.557 27.843 0.50 10.38 76 VAL A CA 1
ATOM 556 C CA B VAL A 1 86 ? 31.844 12.612 27.806 0.50 10.87 76 VAL A CA 1
ATOM 557 C C A VAL A 1 86 ? 30.351 12.490 27.947 0.50 9.97 76 VAL A C 1
ATOM 558 C C B VAL A 1 86 ? 30.330 12.470 27.931 0.50 10.18 76 VAL A C 1
ATOM 559 O O A VAL A 1 86 ? 29.639 12.869 27.021 0.50 10.49 76 VAL A O 1
ATOM 560 O O B VAL A 1 86 ? 29.596 12.769 26.993 0.50 10.73 76 VAL A O 1
ATOM 567 N N . GLU A 1 87 ? 29.862 12.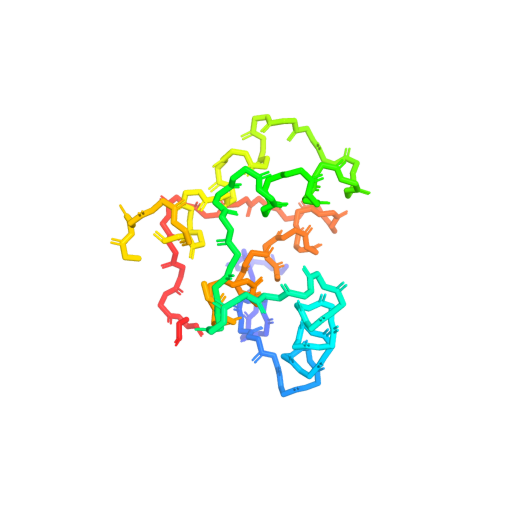081 29.114 1.00 9.44 77 GLU A N 1
ATOM 568 C CA . GLU A 1 87 ? 28.422 11.969 29.357 1.00 8.56 77 GLU A CA 1
ATOM 569 C C . GLU A 1 87 ? 27.749 13.333 29.247 1.00 8.88 77 GLU A C 1
ATOM 570 O O . GLU A 1 87 ? 26.659 13.470 28.692 1.00 8.68 77 GLU A O 1
ATOM 576 N N . PHE A 1 88 ? 28.422 14.358 29.749 1.00 8.47 78 PHE A N 1
ATOM 577 C CA . PHE A 1 88 ? 27.885 15.705 29.662 1.00 8.91 78 PHE A CA 1
ATOM 578 C C . PHE A 1 88 ? 27.717 16.161 28.204 1.00 8.47 78 PHE A C 1
ATOM 579 O O . PHE A 1 88 ? 26.702 16.760 27.840 1.00 8.61 78 PHE A O 1
ATOM 587 N N . SER A 1 89 ? 28.694 15.830 27.365 1.00 9.56 79 SER A N 1
ATOM 588 C CA . SER A 1 89 ? 28.641 16.187 25.954 1.00 9.36 79 SER A CA 1
ATOM 589 C C . SER A 1 89 ? 27.434 15.525 25.294 1.00 8.61 79 SER A C 1
ATOM 590 O O . SER A 1 89 ? 26.722 16.137 24.508 1.00 9.01 79 SER A O 1
ATOM 593 N N . ILE A 1 90 ? 27.249 14.243 25.581 1.00 9.48 80 ILE A N 1
ATOM 594 C CA . ILE A 1 90 ? 26.092 13.524 25.088 1.00 9.28 80 ILE A CA 1
ATOM 595 C C . ILE A 1 90 ? 24.770 14.194 25.490 1.00 8.24 80 ILE A C 1
ATOM 596 O O . ILE A 1 90 ? 23.893 14.412 24.644 1.00 8.99 80 ILE A O 1
ATOM 601 N N . ALA A 1 91 ? 24.654 14.571 26.763 1.00 7.82 81 ALA A N 1
ATOM 602 C CA . ALA A 1 91 ? 23.458 15.257 27.236 1.00 7.83 81 ALA A CA 1
ATOM 603 C C . ALA A 1 91 ? 23.243 16.574 26.498 1.00 7.54 81 ALA A C 1
ATOM 604 O O . ALA A 1 91 ? 22.128 16.894 26.073 1.00 8.98 81 ALA A O 1
ATOM 614 N N . LYS A 1 93 ? 24.256 17.398 23.514 1.00 8.82 83 LYS A N 1
ATOM 615 C CA . LYS A 1 93 ? 23.837 17.135 22.146 1.00 9.19 83 LYS A CA 1
ATOM 616 C C . LYS A 1 93 ? 22.346 16.793 22.089 1.00 7.78 83 LYS A C 1
ATOM 617 O O . LYS A 1 93 ? 21.611 17.284 21.238 1.00 9.43 83 LYS A O 1
ATOM 623 N N . LEU A 1 94 ? 21.896 15.955 23.019 1.00 8.19 84 LEU A N 1
ATOM 624 C CA . LEU A 1 94 ? 20.490 15.559 23.062 1.00 8.42 84 LEU A CA 1
ATOM 625 C C . LEU A 1 94 ? 19.589 16.757 23.358 1.00 6.96 84 LEU A C 1
ATOM 626 O O . LEU A 1 94 ? 18.502 16.889 22.784 1.00 8.78 84 LEU A O 1
ATOM 631 N N . ILE A 1 95 ? 20.037 17.638 24.249 1.00 8.21 85 ILE A N 1
ATOM 632 C CA . ILE A 1 95 ? 19.263 18.837 24.542 1.00 8.58 85 ILE A CA 1
ATOM 633 C C . ILE A 1 95 ? 19.096 19.719 23.305 1.00 8.84 85 ILE A C 1
ATOM 634 O O . ILE A 1 95 ? 17.992 20.162 22.990 1.00 9.55 85 ILE A O 1
ATOM 639 N N . LYS A 1 96 ? 20.180 19.909 22.562 1.00 9.18 86 LYS A N 1
ATOM 640 C CA . LYS A 1 96 ? 20.110 20.707 21.340 1.00 11.24 86 LYS A CA 1
ATOM 641 C C . LYS A 1 96 ? 19.166 20.083 20.324 1.00 11.17 86 LYS A C 1
ATOM 642 O O . LYS A 1 96 ? 18.327 20.766 19.730 1.00 11.63 86 LYS A O 1
ATOM 648 N N . LEU A 1 97 ? 19.292 18.777 20.128 1.00 11.25 87 LEU A N 1
ATOM 649 C CA . LEU A 1 97 ? 18.395 18.086 19.209 1.00 10.43 87 LEU A CA 1
ATOM 650 C C . LEU A 1 97 ? 16.931 18.250 19.614 1.00 10.31 87 LEU A C 1
ATOM 651 O O . LEU A 1 97 ? 16.074 18.538 18.776 1.00 11.23 87 LEU A O 1
ATOM 656 N N . LYS A 1 98 ? 16.644 18.087 20.901 1.00 10.15 88 LYS A N 1
ATOM 657 C CA . LYS A 1 98 ? 15.262 18.223 21.358 1.00 10.60 88 LYS A CA 1
ATOM 658 C C . LYS A 1 98 ? 14.749 19.659 21.171 1.00 11.74 88 LYS A C 1
ATOM 659 O O . LYS A 1 98 ? 13.605 19.871 20.771 1.00 12.97 88 LYS A O 1
ATOM 665 N N . LEU A 1 99 ? 15.584 20.646 21.478 1.00 11.20 89 LEU A N 1
ATOM 666 C CA . LEU A 1 99 ? 15.205 22.037 21.235 1.00 12.80 89 LEU A CA 1
ATOM 667 C C . LEU A 1 99 ? 14.904 22.322 19.759 1.00 13.57 89 LEU A C 1
ATOM 668 O O . LEU A 1 99 ? 14.108 23.205 19.431 1.00 15.49 89 LEU A O 1
ATOM 673 N N . GLN A 1 100 ? 15.611 21.634 18.874 1.00 12.16 90 GLN A N 1
ATOM 674 C CA . GLN A 1 100 ? 15.404 21.771 17.440 1.00 12.47 90 GLN A CA 1
ATOM 675 C C . GLN A 1 100 ? 14.174 21.003 16.961 1.00 12.59 90 GLN A C 1
ATOM 676 O O . GLN A 1 100 ? 13.825 21.062 15.790 1.00 14.34 90 GLN A O 1
ATOM 682 N N . GLY A 1 101 ? 13.573 20.219 17.856 1.00 13.94 91 GLY A N 1
ATOM 683 C CA . GLY A 1 101 ? 12.329 19.510 17.541 1.00 14.49 91 GLY A CA 1
ATOM 684 C C . GLY A 1 101 ? 12.478 18.059 17.115 1.00 12.76 91 GLY A C 1
ATOM 685 O O . GLY A 1 101 ? 11.505 17.426 16.703 1.00 14.69 91 GLY A O 1
ATOM 686 N N . TYR A 1 102 ? 13.684 17.510 17.237 1.00 13.43 92 TYR A N 1
ATOM 687 C CA . TYR A 1 102 ? 13.865 16.074 17.046 1.00 13.60 92 TYR A CA 1
ATOM 688 C C . TYR A 1 102 ? 13.243 15.285 18.187 1.00 14.35 92 TYR A C 1
ATOM 689 O O . TYR A 1 102 ? 13.164 15.757 19.317 1.00 15.83 92 TYR A O 1
ATOM 698 N N . GLN A 1 103 ? 12.808 14.068 17.890 1.00 14.02 93 GLN A N 1
ATOM 699 C CA . GLN A 1 103 ? 12.400 13.150 18.947 1.00 15.20 93 GLN A CA 1
ATOM 700 C C . GLN A 1 103 ? 13.627 12.470 19.545 1.00 12.67 93 GLN A C 1
ATOM 701 O O . GLN A 1 103 ? 14.580 12.151 18.828 1.00 16.53 93 GLN A O 1
ATOM 707 N N . LEU A 1 104 ? 13.578 12.200 20.846 1.00 11.92 94 LEU A N 1
ATOM 708 C CA . LEU A 1 104 ? 14.665 11.486 21.500 1.00 12.43 94 LEU A CA 1
ATOM 709 C C . LEU A 1 104 ? 14.616 10.009 21.138 1.00 12.70 94 LEU A C 1
ATOM 710 O O . LEU A 1 104 ? 13.538 9.431 21.003 1.00 13.32 94 LEU A O 1
ATOM 715 N N . PRO A 1 105 ? 15.787 9.367 21.079 1.00 13.13 95 PRO A N 1
ATOM 716 C CA . PRO A 1 105 ? 15.852 7.932 20.816 1.00 14.70 95 PRO A CA 1
ATOM 717 C C . PRO A 1 105 ? 15.511 7.094 22.051 1.00 14.97 95 PRO A C 1
ATOM 718 O O . PRO A 1 105 ? 15.589 7.576 23.175 1.00 15.48 95 PRO A O 1
ATOM 722 N N . SER A 1 106 ? 15.145 5.832 21.842 1.00 14.10 96 SER A N 1
ATOM 723 C CA . SER A 1 106 ? 14.781 4.952 22.952 1.00 16.25 96 SER A CA 1
ATOM 724 C C . SER A 1 106 ? 16.009 4.406 23.676 1.00 16.51 96 SER A C 1
ATOM 725 O O . SER A 1 106 ? 15.893 3.777 24.731 1.00 19.22 96 SER A O 1
ATOM 728 N N . ALA A 1 107 ? 17.141 4.457 22.986 1.00 14.46 97 ALA A N 1
ATOM 729 C CA . ALA A 1 107 ? 18.425 4.075 23.555 1.00 14.07 97 ALA A CA 1
ATOM 730 C C . ALA A 1 107 ? 19.485 4.964 22.921 1.00 11.49 97 ALA A C 1
ATOM 731 O O . ALA A 1 107 ? 19.251 5.598 21.877 1.00 13.03 97 ALA A O 1
ATOM 733 N N . LEU A 1 108 ? 20.623 5.082 23.592 1.00 12.84 98 LEU A N 1
ATOM 734 C CA . LEU A 1 108 ? 21.686 5.958 23.118 1.00 13.71 98 LEU A CA 1
ATOM 735 C C . LEU A 1 108 ? 22.245 5.458 21.781 1.00 13.54 98 LEU A C 1
ATOM 736 O O . LEU A 1 108 ? 22.663 4.307 21.682 1.00 14.31 98 LEU A O 1
ATOM 741 N N . PRO A 1 109 ? 22.156 6.278 20.723 1.00 12.12 99 PRO A N 1
ATOM 742 C CA . PRO A 1 109 ? 22.744 5.851 19.453 1.00 12.10 99 PRO A CA 1
ATOM 743 C C . PRO A 1 109 ? 24.241 5.579 19.599 1.00 13.11 99 PRO A C 1
ATOM 744 O O . PRO A 1 109 ? 24.975 6.409 20.141 1.00 12.81 99 PRO A O 1
ATOM 748 N N . PRO A 1 110 ? 24.698 4.405 19.136 1.00 12.91 100 PRO A N 1
ATOM 749 C CA . PRO A 1 110 ? 26.120 4.062 19.253 1.00 12.72 100 PRO A CA 1
ATOM 750 C C . PRO A 1 110 ? 27.054 5.124 18.663 1.00 13.67 100 PRO A C 1
ATOM 751 O O . PRO A 1 110 ? 28.107 5.403 19.241 1.00 15.75 100 PRO A O 1
ATOM 75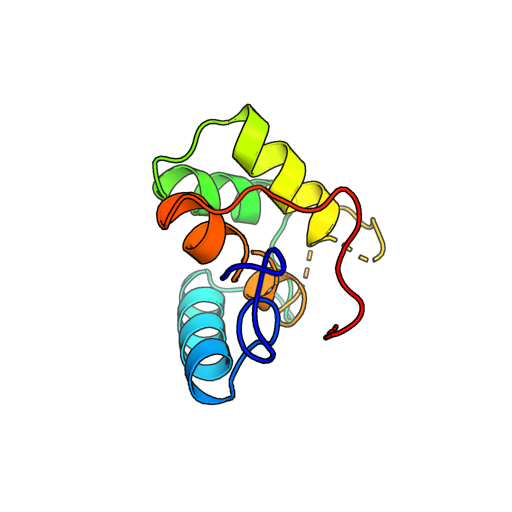5 N N . VAL A 1 111 ? 26.617 5.813 17.613 1.00 13.56 101 VAL A N 1
ATOM 756 C CA . VAL A 1 111 ? 27.459 6.845 16.994 1.00 13.88 101 VAL A CA 1
ATOM 757 C C . VAL A 1 111 ? 27.746 8.019 17.944 1.00 15.60 101 VAL A C 1
ATOM 758 O O . VAL A 1 111 ? 28.720 8.750 17.760 1.00 17.62 101 VAL A O 1
ATOM 770 N N . LYS A 1 113 ? 28.518 7.729 21.108 1.00 20.00 103 LYS A N 1
ATOM 771 C CA . LYS A 1 113 ? 29.493 7.308 22.105 1.00 23.64 103 LYS A CA 1
ATOM 772 C C . LYS A 1 113 ? 30.910 7.412 21.566 1.00 26.17 103 LYS A C 1
ATOM 773 O O . LYS A 1 113 ? 31.875 7.349 22.328 1.00 29.04 103 LYS A O 1
#

InterPro domains:
  IPR000008 C2 domain [PF00168] (1596-1691)
  IPR000008 C2 domain [PS50004] (1579-1695)
  IPR000008 C2 domain [SM00239] (1597-1694)
  IPR000219 Dbl homology domain [PF00621] (1242-1421)
  IPR000219 Dbl homology domain [PS50010] (1237-1423)
  IPR000219 Dbl homology domain [SM00325] (1241-1422)
  IPR000219 Dbl homology domain [cd00160] (1238-1421)
  IPR000261 EH domain [PF12763] (20-94)
  IPR000261 EH domain [PF12763] (222-292)
  IPR000261 EH domain [PS50031] (21-100)
  IPR000261 EH domain [PS50031] (221-310)
  IPR000261 EH domain [SM00027] (14-108)
  IPR000261 EH domain [SM00027] (214-309)
  IPR000261 EH domain [cd00052] (26-90)
  IPR000261 EH domain [cd00052] (225-291)
  IPR001331 Guanine-nucleotide dissociation stimulator, CDC24, conserved site [PS00741] (1371-1396)
  IPR001452 SH3 domain [PF00018] (919-963)
  IPR001452 SH3 domain [PF00018] (1008-1052)
  IPR001452 SH3 domain [PF00018] (1163-1206)
  IPR001452 SH3 domain [PF07653] (1079-1135)

Nearest PDB structures (foldseek):
  3fia-assembly1_A  TM=1.011E+00  e=1.301E-14  Homo sapiens
  2khn-assembly1_A  TM=8.389E-01  e=8.641E-11  Homo sapiens
  1ff1-assembly1_A  TM=9.124E-01  e=2.236E-05  Homo sapiens
  2qpt-assembly1_A-2  TM=8.920E-01  e=9.229E-05  Mus musculus
  2jq6-assembly1_A  TM=8.424E-01  e=3.805E-05  Homo sapiens